Protein AF-A0A9P9AKT9-F1 (afdb_monomer_lite)

Sequence (177 aa):
MACLRHDAAEGDVILHACAHNPTGLDSTIEQWESIASLCRERKLFFVFDLAYQGFTHGIRRVPTFSKNLGLYGERVGALHIAVSRSDASPSTAATVQGHLVDLHRAFVSMALLFGCRVAVEIFRSKELQATWAADLVAMSGRIKAMRRALYEELMRLGTRGSWSTSLSSRARSHTRG

InterPro domains:
  IPR000796 Aspartate/other aminotransferase [PR00799] (13-32)
  IPR000796 Aspartate/other aminotransferase [PR00799] (44-56)
  IPR000796 Aspartate/other aminotransferase [PR00799] (98-123)
  IPR000796 Aspartate/other aminotransferase [PTHR11879] (64-167)
  IPR004839 Aminotransferase, class I/classII, large domain [PF00155] (11-158)
  IPR015421 Pyridoxal phosphate-dependent transferase, major domain [G3DSA:3.40.640.10] (2-140)
  IPR015424 Pyridoxal phosphate-dependent transferase [SSF53383] (8-171)

Foldseek 3Di:
DVCLQPPDAAADDEDACACDPPQLADEDPVRVVVVVVSCVVRNYDYDYDDQQALLADHHDPADAQCPLVVCVVQPDGDDDDDDPPVQDDPVVVVVVVVVVVVVVCVPDVDHRVPSVVVVVVCVVDPVSVVVSSVVSVVVSVVQLVVLVVVLVVCVVVVPDDDSVSSNDSHDDDPPPD

Secondary structure (DSSP, 8-state):
-HHHHHTPPTT--EEE-SS-TTT--BPPHHHHHHHHHHHHHTT---EEE-TTTTSSSPPPSS---TTTS--TTTT---------TTT--HHHHHHHHHHHHHHHHHH-SS--HHHHHHHHHHHH-HHHHHHHHHHHHHHHHHHHHHHHHHHHHHHHTT-SS--GGGG-SBPPP----

Structure (mmCIF, N/CA/C/O backbone):
data_AF-A0A9P9AKT9-F1
#
_entry.id   AF-A0A9P9AKT9-F1
#
loop_
_atom_site.group_PDB
_atom_site.id
_atom_site.type_symbol
_atom_site.label_atom_id
_atom_site.label_alt_id
_atom_site.label_comp_id
_atom_site.label_asym_id
_atom_site.label_entity_id
_atom_site.label_seq_id
_atom_site.pdbx_PDB_ins_code
_atom_site.Cartn_x
_atom_site.Cartn_y
_atom_site.Cartn_z
_atom_site.occupancy
_atom_site.B_iso_or_equiv
_atom_site.auth_seq_id
_atom_site.auth_comp_id
_atom_site.auth_asym_id
_atom_site.auth_atom_id
_atom_site.pdbx_PDB_model_num
ATOM 1 N N . MET A 1 1 ? -14.257 -11.347 -6.778 1.00 65.38 1 MET A N 1
ATOM 2 C CA . MET A 1 1 ? -13.950 -12.555 -7.581 1.00 65.38 1 MET A CA 1
ATOM 3 C C . MET A 1 1 ? -14.780 -12.673 -8.849 1.00 65.38 1 MET A C 1
ATOM 5 O O . MET A 1 1 ? -14.182 -12.978 -9.863 1.00 65.38 1 MET A O 1
ATOM 9 N N . ALA A 1 2 ? -16.107 -12.468 -8.828 1.00 72.25 2 ALA A N 1
ATOM 10 C CA . ALA A 1 2 ? -16.931 -12.605 -10.041 1.00 72.25 2 ALA A CA 1
ATOM 11 C C . ALA A 1 2 ? -16.456 -11.692 -11.186 1.00 72.25 2 ALA A C 1
ATOM 13 O O . ALA A 1 2 ? -16.207 -12.191 -12.274 1.00 72.25 2 ALA A O 1
ATOM 14 N N . CYS A 1 3 ? -16.200 -10.413 -10.890 1.00 76.12 3 CYS A N 1
ATOM 15 C CA . CYS A 1 3 ? -15.650 -9.458 -11.858 1.00 76.12 3 CYS A CA 1
ATOM 16 C C . CYS A 1 3 ? -14.322 -9.941 -12.474 1.00 76.12 3 CYS A C 1
ATOM 18 O O . CYS A 1 3 ? -14.222 -10.082 -13.681 1.00 76.12 3 CYS A O 1
ATOM 20 N N . LEU A 1 4 ? -13.342 -10.348 -11.656 1.00 75.81 4 LEU A N 1
ATOM 21 C CA . LEU A 1 4 ? -12.076 -10.912 -12.158 1.00 75.81 4 LEU A CA 1
ATOM 22 C C . LEU A 1 4 ? -12.259 -12.159 -13.044 1.00 75.81 4 LEU A C 1
ATOM 24 O O . LEU A 1 4 ? -11.421 -12.425 -13.895 1.00 75.81 4 LEU A O 1
ATOM 28 N N . ARG A 1 5 ? -13.308 -12.964 -12.829 1.00 77.19 5 ARG A N 1
ATOM 29 C CA . ARG A 1 5 ? -13.561 -14.159 -13.651 1.00 77.19 5 ARG A CA 1
ATOM 30 C C . ARG A 1 5 ? -14.243 -13.822 -14.973 1.00 77.19 5 ARG A C 1
ATOM 32 O O . ARG A 1 5 ? -13.959 -14.495 -15.958 1.00 77.19 5 ARG A O 1
ATOM 39 N N . HIS A 1 6 ? -15.163 -12.866 -14.980 1.00 80.12 6 HIS A N 1
ATOM 40 C CA . HIS A 1 6 ? -15.988 -12.576 -16.152 1.00 80.12 6 HIS A CA 1
ATOM 41 C C . HIS A 1 6 ? -15.435 -11.444 -17.014 1.00 80.12 6 HIS A C 1
ATOM 43 O O . HIS A 1 6 ? -15.535 -11.530 -18.232 1.00 80.12 6 HIS A O 1
ATOM 49 N N . ASP A 1 7 ? -14.822 -10.439 -16.391 1.00 81.06 7 ASP A N 1
ATOM 50 C CA . ASP A 1 7 ? -14.568 -9.149 -17.032 1.00 81.06 7 ASP A CA 1
ATOM 51 C C . ASP A 1 7 ? -13.077 -8.895 -17.312 1.00 81.06 7 ASP A C 1
ATOM 53 O O . ASP A 1 7 ? -12.755 -8.018 -18.105 1.00 81.06 7 ASP A O 1
ATOM 57 N N . ALA A 1 8 ? -12.157 -9.627 -16.668 1.00 80.31 8 ALA A N 1
ATOM 58 C CA . ALA A 1 8 ? -10.718 -9.427 -16.865 1.00 80.31 8 ALA A CA 1
ATOM 59 C C . ALA A 1 8 ? -10.220 -10.098 -18.157 1.00 80.31 8 ALA A C 1
ATOM 61 O O . ALA A 1 8 ? -10.435 -11.300 -18.351 1.00 80.31 8 ALA A O 1
ATOM 62 N N . ALA A 1 9 ? -9.512 -9.339 -18.998 1.00 79.19 9 ALA A N 1
ATOM 63 C CA . ALA A 1 9 ? -8.820 -9.844 -20.179 1.00 79.19 9 ALA A CA 1
ATOM 64 C C . ALA A 1 9 ? -7.322 -10.071 -19.905 1.00 79.19 9 ALA A C 1
ATOM 66 O O . ALA A 1 9 ? -6.769 -9.604 -18.909 1.00 79.19 9 ALA A O 1
ATOM 67 N N . GLU A 1 10 ? -6.656 -10.823 -20.786 1.00 79.56 10 GLU A N 1
ATOM 68 C CA . GLU A 1 10 ? -5.206 -11.037 -20.711 1.00 79.56 10 GLU A CA 1
ATOM 69 C C . GLU A 1 10 ? -4.465 -9.689 -20.672 1.00 79.56 10 GLU A C 1
ATOM 71 O O . GLU A 1 10 ? -4.726 -8.806 -21.484 1.00 79.56 10 GLU A O 1
ATOM 76 N N . GLY A 1 11 ? -3.548 -9.531 -19.713 1.00 72.81 11 GLY A N 1
ATOM 77 C CA . GLY A 1 11 ? -2.814 -8.277 -19.495 1.00 72.81 11 GLY A CA 1
ATOM 78 C C . GLY A 1 11 ? -3.467 -7.270 -18.537 1.00 72.81 11 GLY A C 1
ATOM 79 O O . GLY A 1 11 ? -2.790 -6.335 -18.112 1.00 72.81 11 GLY A O 1
ATOM 80 N N . ASP A 1 12 ? -4.714 -7.481 -18.116 1.00 72.06 12 ASP A N 1
ATOM 81 C CA . ASP A 1 12 ? -5.392 -6.583 -17.179 1.00 72.06 12 ASP A CA 1
ATOM 82 C C . ASP A 1 12 ? -5.228 -7.060 -15.735 1.00 72.06 12 ASP A C 1
ATOM 84 O O . ASP A 1 12 ? -5.387 -8.254 -15.482 1.00 72.06 12 ASP A O 1
ATOM 88 N N . VAL A 1 13 ? -4.956 -6.131 -14.798 1.00 77.31 13 VAL A N 1
ATOM 89 C CA . VAL A 1 13 ? -5.431 -6.100 -13.390 1.00 77.31 13 VAL A CA 1
ATOM 90 C C . VAL A 1 13 ? -4.571 -5.177 -12.502 1.00 77.31 13 VAL A C 1
ATOM 92 O O . VAL A 1 13 ? -3.351 -5.305 -12.402 1.00 77.31 13 VAL A O 1
ATOM 95 N N . ILE A 1 14 ? -5.235 -4.289 -11.749 1.00 75.94 14 ILE A N 1
ATOM 96 C CA . ILE A 1 14 ? -4.641 -3.525 -10.638 1.00 75.94 14 ILE A CA 1
ATOM 97 C C . ILE A 1 14 ? -5.233 -4.036 -9.326 1.00 75.94 14 ILE A C 1
ATOM 99 O O . ILE A 1 14 ? -6.450 -4.171 -9.197 1.00 75.94 14 ILE A O 1
ATOM 103 N N . LEU A 1 15 ? -4.381 -4.305 -8.338 1.00 82.25 15 LEU A N 1
ATOM 104 C CA . LEU A 1 15 ? -4.791 -4.794 -7.026 1.00 82.25 15 LEU A CA 1
ATOM 105 C C . LEU A 1 15 ? -4.257 -3.881 -5.927 1.00 82.25 15 LEU A C 1
ATOM 107 O O . LEU A 1 15 ? -3.056 -3.632 -5.833 1.00 82.25 15 LEU A O 1
ATOM 111 N N . HIS A 1 16 ? -5.140 -3.442 -5.034 1.00 83.31 16 HIS A N 1
ATOM 112 C CA . HIS A 1 16 ? -4.716 -2.845 -3.771 1.00 83.31 16 HIS A CA 1
ATOM 113 C C . HIS A 1 16 ? -4.129 -3.949 -2.892 1.00 83.31 16 HIS A C 1
ATOM 115 O O . HIS A 1 16 ? -4.825 -4.893 -2.517 1.00 83.31 16 HIS A O 1
ATOM 121 N N . ALA A 1 17 ? -2.842 -3.847 -2.573 1.00 82.56 17 ALA A N 1
ATOM 122 C CA . ALA A 1 17 ? -2.148 -4.879 -1.811 1.00 82.56 17 ALA A CA 1
ATOM 123 C C . ALA A 1 17 ? -2.675 -4.994 -0.373 1.00 82.56 17 ALA A C 1
ATOM 125 O O . ALA A 1 17 ? -2.724 -6.087 0.193 1.00 82.56 17 ALA A O 1
ATOM 126 N N . CYS A 1 18 ? -3.051 -3.861 0.222 1.00 83.25 18 CYS A N 1
ATOM 127 C CA . CYS A 1 18 ? -3.620 -3.781 1.558 1.00 83.25 18 CYS A CA 1
ATOM 128 C C . CYS A 1 18 ? -4.314 -2.432 1.796 1.00 83.25 18 CYS A C 1
ATOM 130 O O . CYS A 1 18 ? -4.056 -1.461 1.085 1.00 83.25 18 CYS A O 1
ATOM 132 N N . ALA A 1 19 ? -5.133 -2.370 2.843 1.00 84.12 19 ALA A N 1
ATOM 133 C CA . ALA A 1 19 ? -6.008 -1.258 3.191 1.00 84.12 19 ALA A CA 1
ATOM 134 C C . ALA A 1 19 ? -6.796 -0.732 1.980 1.00 84.12 19 ALA A C 1
ATOM 136 O O . ALA A 1 19 ? -6.677 0.436 1.610 1.00 84.12 19 ALA A O 1
ATOM 137 N N . HIS A 1 20 ? -7.575 -1.612 1.343 1.00 87.88 20 HIS A N 1
ATOM 138 C CA . HIS A 1 20 ? -8.299 -1.292 0.113 1.00 87.88 20 HIS A CA 1
ATOM 139 C C . HIS A 1 20 ? -9.035 0.057 0.207 1.00 87.88 20 HIS A C 1
ATOM 141 O O . HIS A 1 20 ? -9.900 0.251 1.057 1.00 87.88 20 HIS A O 1
ATOM 147 N N . ASN A 1 21 ? -8.740 0.988 -0.696 1.00 86.62 21 ASN A N 1
ATOM 148 C CA . ASN A 1 21 ? -9.456 2.257 -0.817 1.00 86.62 21 ASN A CA 1
ATOM 149 C C . ASN A 1 21 ? -10.575 2.107 -1.871 1.00 86.62 21 ASN A C 1
ATOM 151 O O . ASN A 1 21 ? -10.267 1.642 -2.966 1.00 86.62 21 ASN A O 1
ATOM 155 N N . PRO A 1 22 ? -11.855 2.442 -1.595 1.00 88.88 22 PRO A N 1
ATOM 156 C CA . PRO A 1 22 ? -12.375 3.162 -0.420 1.00 88.88 22 PRO A CA 1
ATOM 157 C C . PRO A 1 22 ? -12.930 2.286 0.710 1.00 88.88 22 PRO A C 1
ATOM 159 O O . PRO A 1 22 ? -13.252 2.795 1.779 1.00 88.88 22 PRO A O 1
ATOM 162 N N . THR A 1 23 ? -13.079 0.979 0.498 1.00 86.19 23 THR A N 1
ATOM 163 C CA . THR A 1 23 ? -13.883 0.124 1.396 1.00 86.19 23 THR A CA 1
ATOM 164 C C . THR A 1 23 ? -13.226 -0.188 2.746 1.00 86.19 23 THR A C 1
ATOM 166 O O . THR A 1 23 ? -13.915 -0.520 3.706 1.00 86.19 23 THR A O 1
ATOM 169 N N . GLY A 1 24 ? -11.899 -0.121 2.834 1.00 82.88 24 GLY A N 1
ATOM 170 C CA . GLY A 1 24 ? -11.099 -0.556 3.979 1.00 82.88 24 GLY A CA 1
ATOM 171 C C . GLY A 1 24 ? -11.109 -2.069 4.225 1.00 82.88 24 GLY A C 1
ATOM 172 O O . GLY A 1 24 ? -10.698 -2.493 5.305 1.00 82.88 24 GLY A O 1
ATOM 173 N N . LEU A 1 25 ? -11.604 -2.868 3.271 1.00 84.19 25 LEU A N 1
ATOM 174 C CA . LEU A 1 25 ? -11.740 -4.321 3.386 1.00 84.19 25 LEU A CA 1
ATOM 175 C C . LEU A 1 25 ? -10.691 -5.033 2.534 1.00 84.19 25 LEU A C 1
ATOM 177 O O . LEU A 1 25 ? -10.770 -5.029 1.307 1.00 84.19 25 LEU A O 1
ATOM 181 N N . ASP A 1 26 ? -9.752 -5.691 3.203 1.00 86.06 26 ASP A N 1
ATOM 182 C CA . ASP A 1 26 ? -8.699 -6.475 2.570 1.00 86.06 26 ASP A CA 1
ATOM 183 C C . ASP A 1 26 ? -9.143 -7.921 2.342 1.00 86.06 26 ASP A C 1
ATOM 185 O O . ASP A 1 26 ? -9.877 -8.504 3.149 1.00 86.06 26 ASP A O 1
ATOM 189 N N . SER A 1 27 ? -8.653 -8.514 1.253 1.00 86.75 27 SER A N 1
ATOM 190 C CA . SER A 1 27 ? -8.825 -9.943 0.988 1.00 86.75 27 SER A CA 1
ATOM 191 C C . SER A 1 27 ? -8.116 -10.784 2.055 1.00 86.75 27 SER A C 1
ATOM 193 O O . SER A 1 27 ? -7.030 -10.428 2.524 1.00 86.75 27 SER A O 1
ATOM 195 N N . THR A 1 28 ? -8.713 -11.913 2.435 1.00 86.81 28 THR A N 1
ATOM 196 C CA . THR A 1 28 ? -8.054 -12.914 3.290 1.00 86.81 28 THR A CA 1
ATOM 197 C C . THR A 1 28 ? -6.932 -13.636 2.536 1.00 86.81 28 THR A C 1
ATOM 199 O O . THR A 1 28 ? -6.801 -13.490 1.320 1.00 86.81 28 THR A O 1
ATOM 202 N N . ILE A 1 29 ? -6.111 -14.423 3.239 1.00 86.62 29 ILE A N 1
ATOM 203 C CA . ILE A 1 29 ? -5.011 -15.183 2.618 1.00 86.62 29 ILE A CA 1
ATOM 204 C C . ILE A 1 29 ? -5.569 -16.182 1.597 1.00 86.62 29 ILE A C 1
ATOM 206 O O . ILE A 1 29 ? -5.101 -16.239 0.467 1.00 86.62 29 ILE A O 1
ATOM 210 N N . GLU A 1 30 ? -6.646 -16.875 1.948 1.00 88.38 30 GLU A N 1
ATOM 211 C CA . GLU A 1 30 ? -7.314 -17.870 1.102 1.00 88.38 30 GLU A CA 1
ATOM 212 C C . GLU A 1 30 ? -7.937 -17.210 -0.143 1.00 88.38 30 GLU A C 1
ATOM 214 O O . GLU A 1 30 ? -7.933 -17.752 -1.254 1.00 88.38 30 GLU A O 1
ATOM 219 N N . GLN A 1 31 ? -8.455 -15.986 0.016 1.00 88.19 31 GLN A N 1
ATOM 220 C CA . GLN A 1 31 ? -8.930 -15.178 -1.106 1.00 88.19 31 GLN A CA 1
ATOM 221 C C . GLN A 1 31 ? -7.771 -14.731 -2.004 1.00 88.19 31 GLN A C 1
ATOM 223 O O . GLN A 1 31 ? -7.915 -14.762 -3.224 1.00 88.19 31 GLN A O 1
ATOM 228 N N . TRP A 1 32 ? -6.622 -14.360 -1.434 1.00 89.19 32 TRP A N 1
ATOM 229 C CA . TRP A 1 32 ? -5.412 -14.037 -2.195 1.00 89.19 32 TRP A CA 1
ATOM 230 C C . TRP A 1 32 ? -4.870 -15.231 -2.980 1.00 89.19 32 TRP A C 1
ATOM 232 O O . TRP A 1 32 ? -4.500 -15.068 -4.140 1.00 89.19 32 TRP A O 1
ATOM 242 N N . GLU A 1 33 ? -4.882 -16.430 -2.401 1.00 89.81 33 GLU A N 1
ATOM 243 C CA . GLU A 1 33 ? -4.525 -17.669 -3.103 1.00 89.81 33 GLU A CA 1
ATOM 244 C C . GLU A 1 33 ? -5.468 -17.931 -4.281 1.00 89.81 33 GLU A C 1
ATOM 246 O O . GLU A 1 33 ? -5.024 -18.232 -5.392 1.00 89.81 33 GLU A O 1
ATOM 251 N N . SER A 1 34 ? -6.769 -17.718 -4.071 1.00 89.75 34 SER A N 1
ATOM 252 C CA . SER A 1 34 ? -7.772 -17.829 -5.133 1.00 89.75 34 SER A CA 1
ATOM 253 C C . SER A 1 34 ? -7.544 -16.809 -6.258 1.00 89.75 34 SER A C 1
ATOM 255 O O . SER A 1 34 ? -7.673 -17.159 -7.432 1.00 89.75 34 SER A O 1
ATOM 257 N N . ILE A 1 35 ? -7.183 -15.562 -5.923 1.00 88.94 35 ILE A N 1
ATOM 258 C CA . ILE A 1 35 ? -6.816 -14.527 -6.909 1.00 88.94 35 ILE A CA 1
ATOM 259 C C . ILE A 1 35 ? -5.577 -14.966 -7.682 1.00 88.94 35 ILE A C 1
ATOM 261 O O . ILE A 1 35 ? -5.594 -14.956 -8.907 1.00 88.94 35 ILE A O 1
ATOM 265 N N . ALA A 1 36 ? -4.522 -15.391 -6.986 1.00 88.25 36 ALA A N 1
ATOM 266 C CA . ALA A 1 36 ? -3.269 -15.803 -7.609 1.00 88.25 36 ALA A CA 1
ATOM 267 C C . ALA A 1 36 ? -3.465 -16.975 -8.585 1.00 88.25 36 ALA A C 1
ATOM 269 O O . ALA A 1 36 ? -2.887 -16.973 -9.673 1.00 88.25 36 ALA A O 1
ATOM 270 N N . SER A 1 37 ? -4.305 -17.951 -8.222 1.00 89.62 37 SER A N 1
ATOM 271 C CA . SER A 1 37 ? -4.674 -19.058 -9.110 1.00 89.62 37 SER A CA 1
ATOM 272 C C . SER A 1 37 ? -5.392 -18.562 -10.364 1.00 89.62 37 SER A C 1
ATOM 274 O O . SER A 1 37 ? -5.032 -18.959 -11.470 1.00 89.62 37 SER A O 1
ATOM 276 N N . LEU A 1 38 ? -6.368 -17.664 -10.206 1.00 87.75 38 LEU A N 1
ATOM 277 C CA . LEU A 1 38 ? -7.125 -17.110 -11.327 1.00 87.75 38 LEU A CA 1
ATOM 278 C C . LEU A 1 38 ? -6.236 -16.282 -12.263 1.00 87.75 38 LEU A C 1
ATOM 280 O O . LEU A 1 38 ? -6.318 -16.439 -13.478 1.00 87.75 38 LEU A O 1
ATOM 284 N N . CYS A 1 39 ? -5.346 -15.453 -11.710 1.00 87.12 39 CYS A N 1
ATOM 285 C CA . CYS A 1 39 ? -4.390 -14.679 -12.499 1.00 87.12 39 CYS A CA 1
ATOM 286 C C . CYS A 1 39 ? -3.483 -15.586 -13.336 1.00 87.12 39 CYS A C 1
ATOM 288 O O . CYS A 1 39 ? -3.210 -15.276 -14.492 1.00 87.12 39 CYS A O 1
ATOM 290 N N . ARG A 1 40 ? -3.049 -16.727 -12.782 1.00 86.38 40 ARG A N 1
ATOM 291 C CA . ARG A 1 40 ? -2.236 -17.711 -13.509 1.00 86.38 40 ARG A CA 1
ATOM 292 C C . ARG A 1 40 ? -3.016 -18.377 -14.640 1.00 86.38 40 ARG A C 1
ATOM 294 O O . ARG A 1 40 ? -2.496 -18.480 -15.743 1.00 86.38 40 ARG A O 1
ATOM 301 N N . GLU A 1 41 ? -4.243 -18.815 -14.368 1.00 87.44 41 GLU A N 1
ATOM 302 C CA . GLU A 1 41 ? -5.121 -19.459 -15.355 1.00 87.44 41 GLU A CA 1
ATOM 303 C C . GLU A 1 41 ? -5.410 -18.535 -16.547 1.00 87.44 41 GLU A C 1
ATOM 305 O O . GLU A 1 41 ? -5.395 -18.966 -17.696 1.00 87.44 41 GLU A O 1
ATOM 310 N N . ARG A 1 42 ? -5.636 -17.249 -16.266 1.00 84.88 42 ARG A N 1
ATOM 311 C CA . ARG A 1 42 ? -6.035 -16.228 -17.243 1.00 84.88 42 ARG A CA 1
ATOM 312 C C . ARG A 1 42 ? -4.869 -15.417 -17.823 1.00 84.88 42 ARG A C 1
ATOM 314 O O . ARG A 1 42 ? -5.117 -14.499 -18.593 1.00 84.88 42 ARG A O 1
ATOM 321 N N . LYS A 1 43 ? -3.620 -15.729 -17.448 1.00 86.50 43 LYS A N 1
ATOM 322 C CA . LYS A 1 43 ? -2.404 -14.987 -17.846 1.00 86.50 43 LYS A CA 1
ATOM 323 C C . LYS A 1 43 ? -2.501 -13.472 -17.589 1.00 86.50 43 LYS A C 1
ATOM 325 O O . LYS A 1 43 ? -2.075 -12.652 -18.396 1.00 86.50 43 LYS A O 1
ATOM 330 N N . LEU A 1 44 ? -3.072 -13.093 -16.450 1.00 87.25 44 LEU A N 1
ATOM 331 C CA . LEU A 1 44 ? -3.246 -11.685 -16.088 1.00 87.25 44 LEU A CA 1
ATOM 332 C C . LEU A 1 44 ? -1.910 -11.059 -15.678 1.00 87.25 44 LEU A C 1
ATOM 334 O O . LEU A 1 44 ? -1.138 -11.659 -14.923 1.00 87.25 44 LEU A O 1
ATOM 338 N N . PHE A 1 45 ? -1.672 -9.827 -16.126 1.00 84.19 45 PHE A N 1
ATOM 339 C CA . PHE A 1 45 ? -0.580 -8.995 -15.634 1.00 84.19 45 PHE A CA 1
ATOM 340 C C . PHE A 1 45 ? -1.088 -8.166 -14.456 1.00 84.19 45 PHE A C 1
ATOM 342 O O . PHE A 1 45 ? -2.146 -7.552 -14.539 1.00 84.19 45 PHE A O 1
ATOM 349 N N . PHE A 1 46 ? -0.356 -8.161 -13.343 1.00 83.25 46 PHE A N 1
ATOM 350 C CA . PHE A 1 46 ? -0.812 -7.514 -12.117 1.00 83.25 46 PHE A CA 1
ATOM 351 C C . PHE A 1 46 ? 0.071 -6.334 -11.726 1.00 83.25 46 PHE A C 1
ATOM 353 O O . PHE A 1 46 ? 1.298 -6.428 -11.673 1.00 83.25 46 PHE A O 1
ATOM 360 N N . VAL A 1 47 ? -0.583 -5.239 -11.350 1.00 86.31 47 VAL A N 1
ATOM 361 C CA . VAL A 1 47 ? 0.048 -4.079 -10.720 1.00 86.31 47 VAL A CA 1
ATOM 362 C C . VAL A 1 47 ? -0.464 -3.965 -9.291 1.00 86.31 47 VAL A C 1
ATOM 364 O O . VAL A 1 47 ? -1.665 -3.835 -9.060 1.00 86.31 47 VAL A O 1
ATOM 367 N N . PHE A 1 48 ? 0.445 -4.015 -8.319 1.00 87.25 48 PHE A N 1
ATOM 368 C CA . PHE A 1 48 ? 0.094 -3.806 -6.918 1.00 87.25 48 PHE A CA 1
ATOM 369 C C . PHE A 1 48 ? 0.215 -2.332 -6.540 1.00 87.25 48 PHE A C 1
ATOM 371 O O . PHE A 1 48 ? 1.314 -1.777 -6.560 1.00 87.25 48 PHE A O 1
ATOM 378 N N . ASP A 1 49 ? -0.891 -1.724 -6.114 1.00 87.94 49 ASP A N 1
ATOM 379 C CA . ASP A 1 49 ? -0.850 -0.452 -5.394 1.00 87.94 49 ASP A CA 1
ATOM 380 C C . ASP A 1 49 ? -0.602 -0.726 -3.903 1.00 87.94 49 ASP A C 1
ATOM 382 O O . ASP A 1 49 ? -1.398 -1.378 -3.217 1.00 87.94 49 ASP A O 1
ATOM 386 N N . LEU A 1 50 ? 0.536 -0.238 -3.409 1.00 85.94 50 LEU A N 1
ATOM 387 C CA . LEU A 1 50 ? 1.021 -0.433 -2.042 1.00 85.94 50 LEU A CA 1
ATOM 388 C C . LEU A 1 50 ? 0.832 0.809 -1.150 1.00 85.94 50 LEU A C 1
ATOM 390 O O . LEU A 1 50 ? 1.439 0.889 -0.081 1.00 85.94 50 LEU A O 1
ATOM 394 N N . ALA A 1 51 ? 0.007 1.789 -1.540 1.00 85.50 51 ALA A N 1
ATOM 395 C CA . ALA A 1 51 ? -0.087 3.108 -0.897 1.00 85.50 51 ALA A CA 1
ATOM 396 C C . ALA A 1 51 ? -0.261 3.122 0.637 1.00 85.50 51 ALA A C 1
ATOM 398 O O . ALA A 1 51 ? 0.100 4.121 1.258 1.00 85.50 51 ALA A O 1
ATOM 399 N N . TYR A 1 52 ? -0.786 2.054 1.247 1.00 83.69 52 TYR A N 1
ATOM 400 C CA . TYR A 1 52 ? -1.102 1.967 2.680 1.00 83.69 52 TYR A CA 1
ATOM 401 C C . TYR A 1 52 ? -0.322 0.885 3.442 1.00 83.69 52 TYR A C 1
ATOM 403 O O . TYR A 1 52 ? -0.746 0.437 4.512 1.00 83.69 52 TYR A O 1
ATOM 411 N N . GLN A 1 53 ? 0.817 0.436 2.918 1.00 80.06 53 GLN A N 1
ATOM 412 C CA . GLN A 1 53 ? 1.637 -0.552 3.612 1.00 80.06 53 GLN A CA 1
ATOM 413 C C . GLN A 1 53 ? 2.015 -0.104 5.034 1.00 80.06 53 GLN A C 1
ATOM 415 O O . GLN A 1 53 ? 2.424 1.035 5.255 1.00 80.06 53 GLN A O 1
ATOM 420 N N . GLY A 1 54 ? 1.888 -1.023 5.996 1.00 75.06 54 GLY A N 1
ATOM 421 C CA . GLY A 1 54 ? 2.114 -0.760 7.419 1.00 75.06 54 GLY A CA 1
ATOM 422 C C . GLY A 1 54 ? 0.857 -0.358 8.200 1.00 75.06 54 GLY A C 1
ATOM 423 O O . GLY A 1 54 ? 0.885 -0.415 9.425 1.00 75.06 54 GLY A O 1
ATOM 424 N N . PHE A 1 55 ? -0.261 -0.021 7.537 1.00 70.12 55 PHE A N 1
ATOM 425 C CA . PHE A 1 55 ? -1.507 0.355 8.227 1.00 70.12 55 PHE A CA 1
ATOM 426 C C . PHE A 1 55 ? -2.423 -0.826 8.584 1.00 70.12 55 PHE A C 1
ATOM 428 O O . PHE A 1 55 ? -3.148 -0.740 9.577 1.00 70.12 55 PHE A O 1
ATOM 435 N N . THR A 1 56 ? -2.417 -1.921 7.812 1.00 61.81 56 THR A N 1
ATOM 436 C CA . THR A 1 56 ? -3.267 -3.103 8.096 1.00 61.81 56 THR A CA 1
ATOM 437 C C . THR A 1 56 ? -2.481 -4.353 8.468 1.00 61.81 56 THR A C 1
ATOM 439 O O . THR A 1 56 ? -2.918 -5.112 9.331 1.00 61.81 56 THR A O 1
ATOM 442 N N . HIS A 1 57 ? -1.306 -4.545 7.873 1.00 59.22 57 HIS A N 1
ATOM 443 C CA . HIS A 1 57 ? -0.394 -5.651 8.146 1.00 59.22 57 HIS A CA 1
ATOM 444 C C . HIS A 1 57 ? 1.025 -5.079 8.252 1.00 59.22 57 HIS A C 1
ATOM 446 O O . HIS A 1 57 ? 1.320 -4.076 7.600 1.00 59.22 57 HIS A O 1
ATOM 452 N N . GLY A 1 58 ? 1.863 -5.669 9.111 1.00 57.25 58 GLY A N 1
ATOM 453 C CA . GLY A 1 58 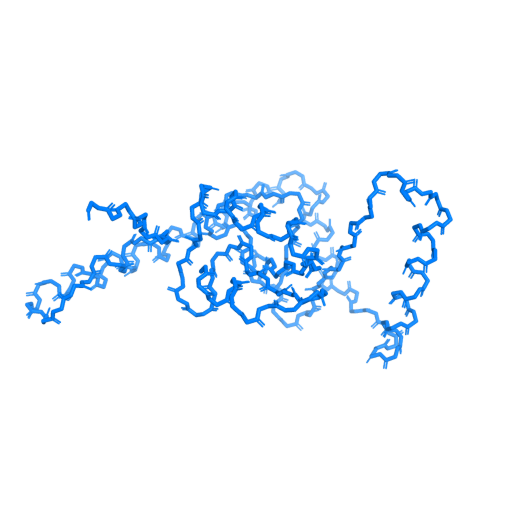? 3.192 -5.151 9.457 1.00 57.25 58 GLY A CA 1
ATOM 454 C C . GLY A 1 58 ? 4.091 -4.814 8.258 1.00 57.25 58 GLY A C 1
ATOM 455 O O . GLY A 1 58 ? 3.813 -5.146 7.106 1.00 57.25 58 GLY A O 1
ATOM 456 N N . ILE A 1 59 ? 5.199 -4.132 8.532 1.00 55.34 59 ILE A N 1
ATOM 457 C CA . ILE A 1 59 ? 6.092 -3.591 7.504 1.00 55.34 59 ILE A CA 1
ATOM 458 C C . ILE A 1 59 ? 6.738 -4.730 6.690 1.00 55.34 59 ILE A C 1
ATOM 460 O O . ILE A 1 59 ? 7.509 -5.526 7.222 1.00 55.34 59 ILE A O 1
ATOM 464 N N . ARG A 1 60 ? 6.458 -4.802 5.380 1.00 56.16 60 ARG A N 1
ATOM 465 C CA . ARG A 1 60 ? 7.256 -5.588 4.416 1.00 56.16 60 ARG A CA 1
ATOM 466 C C . ARG A 1 60 ? 8.359 -4.716 3.786 1.00 56.16 60 ARG A C 1
ATOM 468 O O . ARG A 1 60 ? 8.396 -3.505 3.973 1.00 56.16 60 ARG A O 1
ATOM 475 N N . ARG A 1 61 ? 9.276 -5.342 3.037 1.00 53.09 61 ARG A N 1
ATOM 476 C CA . ARG A 1 61 ? 10.549 -4.758 2.548 1.00 53.09 61 ARG A CA 1
ATOM 477 C C . ARG A 1 61 ? 10.426 -3.608 1.533 1.00 53.09 61 ARG A C 1
ATOM 479 O O . ARG A 1 61 ? 11.448 -3.036 1.180 1.00 53.09 61 ARG A O 1
ATOM 486 N N . VAL A 1 62 ? 9.225 -3.287 1.051 1.00 56.62 62 VAL A N 1
ATOM 487 C CA . VAL A 1 62 ? 9.008 -2.222 0.058 1.00 56.62 62 VAL A CA 1
ATOM 488 C C . VAL A 1 62 ? 8.228 -1.083 0.707 1.00 56.62 62 VAL A C 1
ATOM 490 O O . VAL A 1 62 ? 7.032 -1.236 0.914 1.00 56.62 62 VAL A O 1
ATOM 493 N N . PRO A 1 63 ? 8.855 0.027 1.107 1.00 61.12 63 PRO A N 1
ATOM 494 C CA . PRO A 1 63 ? 8.119 1.127 1.703 1.00 61.12 63 PRO A CA 1
ATOM 495 C C . PRO A 1 63 ? 7.325 1.883 0.636 1.00 61.12 63 PRO A C 1
ATOM 497 O O . PRO A 1 63 ? 7.817 2.138 -0.459 1.00 61.12 63 PRO A O 1
ATOM 500 N N . THR A 1 64 ? 6.100 2.287 0.966 1.00 67.69 64 THR A N 1
ATOM 501 C CA . THR A 1 64 ? 5.522 3.484 0.343 1.00 67.69 64 THR A CA 1
ATOM 502 C C . THR A 1 64 ? 5.985 4.720 1.096 1.00 67.69 64 THR A C 1
ATOM 504 O O . THR A 1 64 ? 6.724 4.581 2.071 1.00 67.69 64 THR A O 1
ATOM 507 N N . PHE A 1 65 ? 5.671 5.925 0.618 1.00 78.12 65 PHE A N 1
ATOM 508 C CA . PHE A 1 65 ? 6.286 7.125 1.197 1.00 78.12 65 PHE A CA 1
ATOM 509 C C . PHE A 1 65 ? 5.274 8.211 1.561 1.00 78.12 65 PHE A C 1
ATOM 511 O O . PHE A 1 65 ? 5.379 8.820 2.620 1.00 78.12 65 PHE A O 1
ATOM 518 N N . SER A 1 66 ? 4.240 8.446 0.749 1.00 79.81 66 SER A N 1
ATOM 519 C CA . SER A 1 66 ? 3.306 9.537 1.053 1.00 79.81 66 SER A CA 1
ATOM 520 C C . SER A 1 66 ? 2.479 9.308 2.323 1.00 79.81 66 SER A C 1
ATOM 522 O O . SER A 1 66 ? 2.330 10.232 3.109 1.00 79.81 66 SER A O 1
ATOM 524 N N . LYS A 1 67 ? 1.919 8.107 2.534 1.00 82.94 67 LYS A N 1
ATOM 525 C CA . LYS A 1 67 ? 0.929 7.877 3.609 1.00 82.94 67 LYS A CA 1
ATOM 526 C C . LYS A 1 67 ? 1.565 7.405 4.912 1.00 82.94 67 LYS A C 1
ATOM 528 O O . LYS A 1 67 ? 1.161 7.825 5.987 1.00 82.94 67 LYS A O 1
ATOM 533 N N . ASN A 1 68 ? 2.542 6.518 4.804 1.00 83.50 68 ASN A N 1
ATOM 534 C CA . ASN A 1 68 ? 3.216 5.838 5.908 1.00 83.50 68 ASN A CA 1
ATOM 535 C C . ASN A 1 68 ? 4.429 6.607 6.459 1.00 83.50 68 ASN A C 1
ATOM 537 O O . ASN A 1 68 ? 4.719 6.456 7.639 1.00 83.50 68 ASN A O 1
ATOM 541 N N . LEU A 1 69 ? 5.118 7.423 5.650 1.00 87.50 69 LEU A N 1
ATOM 542 C CA . LEU A 1 69 ? 6.141 8.373 6.125 1.00 87.50 69 LEU A CA 1
ATOM 543 C C . LEU A 1 69 ? 5.604 9.807 6.245 1.00 87.50 69 LEU A C 1
ATOM 545 O O . LEU A 1 69 ? 6.346 10.712 6.603 1.00 87.50 69 LEU A O 1
ATOM 549 N N . GLY A 1 70 ? 4.334 10.045 5.899 1.00 87.56 70 GLY A N 1
ATOM 550 C CA . GLY A 1 70 ? 3.737 11.384 5.929 1.00 87.56 70 GLY A CA 1
ATOM 551 C C . GLY A 1 70 ? 4.271 12.345 4.860 1.00 87.56 70 GLY A C 1
ATOM 552 O O . GLY A 1 70 ? 3.967 13.535 4.900 1.00 87.56 70 GLY A O 1
ATOM 553 N N . LEU A 1 71 ? 5.022 11.855 3.868 1.00 90.38 71 LEU A N 1
ATOM 554 C CA . LEU A 1 71 ? 5.650 12.658 2.812 1.00 90.38 71 LEU A CA 1
ATOM 555 C C . LEU A 1 71 ? 4.666 12.992 1.670 1.00 90.38 71 LEU A C 1
ATOM 557 O O . LEU A 1 71 ? 4.957 12.783 0.490 1.00 90.38 71 LEU A O 1
ATOM 561 N N . TYR A 1 72 ? 3.460 13.464 2.003 1.00 88.25 72 TYR A N 1
ATOM 562 C CA . TYR A 1 72 ? 2.393 13.745 1.029 1.00 88.25 72 TYR A CA 1
ATOM 563 C C . TYR A 1 72 ? 2.788 14.821 0.006 1.00 88.25 72 TYR A C 1
ATOM 565 O O . TYR A 1 72 ? 2.554 14.645 -1.194 1.00 88.25 72 TYR A O 1
ATOM 573 N N . GLY A 1 73 ? 3.397 15.910 0.485 1.00 87.94 73 GLY A N 1
ATOM 574 C CA . GLY A 1 73 ? 3.822 17.047 -0.339 1.00 87.94 73 GLY A CA 1
ATOM 575 C C . GLY A 1 73 ? 5.081 16.779 -1.163 1.00 87.94 73 GLY A C 1
ATOM 576 O O . GLY A 1 73 ? 5.265 17.381 -2.212 1.00 87.94 73 GLY A O 1
ATOM 577 N N . GLU A 1 74 ? 5.895 15.809 -0.750 1.00 89.81 74 GLU A N 1
ATOM 578 C CA . GLU A 1 74 ? 7.208 15.540 -1.350 1.00 89.81 74 GLU A CA 1
ATOM 579 C C . GLU A 1 74 ? 7.161 14.600 -2.562 1.00 89.81 74 GLU A C 1
ATOM 581 O O . GLU A 1 74 ? 8.179 14.356 -3.205 1.00 89.81 74 GLU A O 1
ATOM 586 N N . ARG A 1 75 ? 5.978 14.046 -2.870 1.00 87.69 75 ARG A N 1
ATOM 587 C CA . ARG A 1 75 ? 5.720 13.194 -4.050 1.00 87.69 75 ARG A CA 1
ATOM 588 C C . ARG A 1 75 ? 6.684 12.004 -4.184 1.00 87.69 75 ARG A C 1
ATOM 590 O O . ARG A 1 75 ? 6.985 11.560 -5.289 1.00 87.69 75 ARG A O 1
ATOM 597 N N . VAL A 1 76 ? 7.146 11.472 -3.054 1.00 87.44 76 VAL A N 1
ATOM 598 C CA . VAL A 1 76 ? 8.078 10.340 -3.015 1.00 87.44 76 VAL A CA 1
ATOM 599 C C . VAL A 1 76 ? 7.340 9.043 -3.352 1.00 87.44 76 VAL A C 1
ATOM 601 O O . VAL A 1 76 ? 6.249 8.775 -2.841 1.00 87.44 76 VAL A O 1
ATOM 604 N N . GLY A 1 77 ? 7.947 8.229 -4.210 1.00 85.31 77 GLY A N 1
ATOM 605 C CA . GLY A 1 77 ? 7.393 6.982 -4.723 1.00 85.31 77 GLY A CA 1
ATOM 606 C C . GLY A 1 77 ? 8.497 6.066 -5.240 1.00 85.31 77 GLY A C 1
ATOM 607 O O . GLY A 1 77 ? 9.609 6.515 -5.508 1.00 85.31 77 GLY A O 1
ATOM 608 N N . ALA A 1 78 ? 8.178 4.785 -5.399 1.00 85.44 78 ALA A N 1
ATOM 609 C CA . ALA A 1 78 ? 9.038 3.820 -6.069 1.00 85.44 78 ALA A CA 1
ATOM 610 C C . ALA A 1 78 ? 8.184 2.909 -6.954 1.00 85.44 78 ALA A C 1
ATOM 612 O O . ALA A 1 78 ? 7.081 2.520 -6.567 1.00 85.44 78 ALA A O 1
ATOM 613 N N . LEU A 1 79 ? 8.708 2.574 -8.133 1.00 87.00 79 LEU A N 1
ATOM 614 C CA . LEU A 1 79 ? 8.143 1.571 -9.027 1.00 87.00 79 LEU A CA 1
ATOM 615 C C . LEU A 1 79 ? 9.065 0.354 -9.024 1.00 87.00 79 LEU A C 1
ATOM 617 O O . LEU A 1 79 ? 10.264 0.475 -9.273 1.00 87.00 79 LEU A O 1
ATOM 621 N N . HIS A 1 80 ? 8.497 -0.817 -8.754 1.00 87.12 80 HIS A N 1
ATOM 622 C CA . HIS A 1 80 ? 9.210 -2.087 -8.785 1.00 87.12 80 HIS A CA 1
ATOM 623 C C . HIS A 1 80 ? 8.600 -2.975 -9.867 1.00 87.12 80 HIS A C 1
ATOM 625 O O . HIS A 1 80 ? 7.393 -3.206 -9.860 1.00 87.12 80 HIS A O 1
ATOM 631 N N . ILE A 1 81 ? 9.435 -3.493 -10.768 1.00 87.25 81 ILE A N 1
ATOM 632 C CA . ILE A 1 81 ? 9.041 -4.495 -11.761 1.00 87.25 81 ILE A CA 1
ATOM 633 C C . ILE A 1 81 ? 9.698 -5.815 -11.375 1.00 87.25 81 ILE A C 1
ATOM 635 O O . ILE A 1 81 ? 10.916 -5.891 -11.209 1.00 87.25 81 ILE A O 1
ATOM 639 N N . ALA A 1 82 ? 8.880 -6.850 -11.212 1.00 85.88 82 ALA A N 1
ATOM 640 C CA . ALA A 1 82 ? 9.356 -8.207 -11.010 1.00 85.88 82 ALA A CA 1
ATOM 641 C C . ALA A 1 82 ? 9.482 -8.898 -12.370 1.00 85.88 82 ALA A C 1
ATOM 643 O O . ALA A 1 82 ? 8.534 -8.911 -13.151 1.00 85.88 82 ALA A O 1
ATOM 644 N N . VAL A 1 83 ? 10.646 -9.484 -12.634 1.00 84.94 83 VAL A N 1
ATOM 645 C CA . VAL A 1 83 ? 10.904 -10.291 -13.831 1.00 84.94 83 VAL A CA 1
ATOM 646 C C . VAL A 1 83 ? 10.949 -11.758 -13.413 1.00 84.94 83 VAL A C 1
ATOM 648 O O . VAL A 1 83 ? 11.467 -12.081 -12.338 1.00 84.94 83 VAL A O 1
ATOM 651 N N . SER A 1 84 ? 10.384 -12.646 -14.237 1.00 83.62 84 SER A N 1
ATOM 652 C CA . SER A 1 84 ? 10.485 -14.090 -14.010 1.00 83.62 84 SER A CA 1
ATOM 653 C C . SER A 1 84 ? 11.950 -14.498 -13.886 1.00 83.62 84 SER A C 1
ATOM 655 O O . SER A 1 84 ? 12.801 -14.001 -14.618 1.00 83.62 84 SER A O 1
ATOM 657 N N . ARG A 1 85 ? 12.258 -15.450 -12.998 1.00 80.06 85 ARG A N 1
ATOM 658 C CA . ARG A 1 85 ? 13.632 -15.956 -12.844 1.00 80.06 85 ARG A CA 1
ATOM 659 C C . ARG A 1 85 ? 14.195 -16.549 -14.136 1.00 80.06 85 ARG A C 1
ATOM 661 O O . ARG A 1 85 ? 15.399 -16.478 -14.329 1.00 80.06 85 ARG A O 1
ATOM 668 N N . SER A 1 86 ? 13.343 -17.119 -14.990 1.00 82.62 86 SER A N 1
ATOM 669 C CA . SER A 1 86 ? 13.741 -17.660 -16.297 1.00 82.62 86 SER A CA 1
ATOM 670 C C . SER A 1 86 ? 14.274 -16.586 -17.245 1.00 82.62 86 SER A C 1
ATOM 672 O O . SER A 1 86 ? 15.166 -16.863 -18.038 1.00 82.62 86 SER A O 1
ATOM 674 N N . ASP A 1 87 ? 13.759 -15.362 -17.120 1.00 79.12 87 ASP A N 1
ATOM 675 C CA . ASP A 1 87 ? 14.033 -14.246 -18.033 1.00 79.12 87 ASP A CA 1
ATOM 676 C C . ASP A 1 87 ? 14.942 -13.194 -17.369 1.00 79.12 87 ASP A C 1
ATOM 678 O O . ASP A 1 87 ? 15.318 -12.184 -17.973 1.00 79.12 87 ASP A O 1
ATOM 682 N N . ALA A 1 88 ? 15.291 -13.428 -16.099 1.00 79.44 88 ALA A N 1
ATOM 683 C CA . ALA A 1 88 ? 16.112 -12.565 -15.271 1.00 79.44 88 ALA A CA 1
ATOM 684 C C . ALA A 1 88 ? 17.587 -12.702 -15.661 1.00 79.44 88 ALA A C 1
ATOM 686 O O . ALA A 1 88 ? 18.365 -13.409 -15.022 1.00 79.44 88 ALA A O 1
ATOM 687 N N . SER A 1 89 ? 17.978 -11.980 -16.704 1.00 85.25 89 SER A N 1
ATOM 688 C CA . SER A 1 89 ? 19.375 -11.693 -17.004 1.00 85.25 89 SER A CA 1
ATOM 689 C C . SER A 1 89 ? 19.719 -10.248 -16.601 1.00 85.25 89 SER A C 1
ATOM 691 O O . SER A 1 89 ? 18.834 -9.381 -16.551 1.00 85.25 89 SER A O 1
ATOM 693 N N . PRO A 1 90 ? 21.005 -9.938 -16.345 1.00 82.06 90 PRO A N 1
ATOM 694 C CA . PRO A 1 90 ? 21.449 -8.558 -16.154 1.00 82.06 90 PRO A CA 1
ATOM 695 C C . PRO A 1 90 ? 21.080 -7.640 -17.329 1.00 82.06 90 PRO A C 1
ATOM 697 O O . PRO A 1 90 ? 20.789 -6.465 -17.113 1.00 82.06 90 PRO A O 1
ATOM 700 N N . SER A 1 91 ? 21.040 -8.171 -18.559 1.00 87.50 91 SER A N 1
ATOM 701 C CA . SER A 1 91 ? 20.634 -7.403 -19.739 1.00 87.50 91 SER A CA 1
ATOM 702 C C . SER A 1 91 ? 19.144 -7.066 -19.722 1.00 87.50 91 SER A C 1
ATOM 704 O O . SER A 1 91 ? 18.800 -5.910 -19.941 1.00 87.50 91 SER A O 1
ATOM 706 N N . THR A 1 92 ? 18.266 -8.011 -19.369 1.00 89.00 92 THR A N 1
ATOM 707 C CA . THR A 1 92 ? 16.822 -7.754 -19.245 1.00 89.00 92 THR A CA 1
ATOM 708 C C . THR A 1 92 ? 16.542 -6.668 -18.209 1.00 89.00 92 THR A C 1
ATOM 710 O O . THR A 1 92 ? 15.779 -5.740 -18.475 1.00 89.00 92 THR A O 1
ATOM 713 N N . ALA A 1 93 ? 17.184 -6.741 -17.037 1.00 87.31 93 ALA A N 1
ATOM 714 C CA . ALA A 1 93 ? 17.014 -5.735 -15.990 1.00 87.31 93 ALA A CA 1
ATOM 715 C C . ALA A 1 93 ? 17.457 -4.337 -16.456 1.00 87.31 93 ALA A C 1
ATOM 717 O O . ALA A 1 93 ? 16.735 -3.365 -16.236 1.00 87.31 93 ALA A O 1
ATOM 718 N N . ALA A 1 94 ? 18.599 -4.243 -17.146 1.00 90.06 94 ALA A N 1
ATOM 719 C CA . ALA A 1 94 ? 19.096 -2.987 -17.700 1.00 90.06 94 ALA A CA 1
ATOM 720 C C . ALA A 1 94 ? 18.161 -2.415 -18.779 1.00 90.06 94 ALA A C 1
ATOM 722 O O . ALA A 1 94 ? 17.882 -1.218 -18.768 1.00 90.06 94 ALA A O 1
ATOM 723 N N . THR A 1 95 ? 17.626 -3.257 -19.669 1.00 93.00 95 THR A N 1
ATOM 724 C CA . THR A 1 95 ? 16.652 -2.842 -20.692 1.00 93.00 95 THR A CA 1
ATOM 725 C C . THR A 1 95 ? 15.368 -2.310 -20.062 1.00 93.00 95 THR A C 1
ATOM 727 O O . THR A 1 95 ? 14.918 -1.220 -20.411 1.00 93.00 95 THR A O 1
ATOM 730 N N . VAL A 1 96 ? 14.798 -3.035 -19.092 1.00 91.94 96 VAL A N 1
ATOM 731 C CA . VAL A 1 96 ? 13.600 -2.589 -18.364 1.00 91.94 96 VAL A CA 1
ATOM 732 C C . VAL A 1 96 ? 13.870 -1.265 -17.651 1.00 91.94 96 VAL A C 1
ATOM 734 O O . VAL A 1 96 ? 13.071 -0.337 -17.756 1.00 91.94 96 VAL A O 1
ATOM 737 N N . GLN A 1 97 ? 15.008 -1.145 -16.965 1.00 91.25 97 GLN A N 1
ATOM 738 C CA . GLN A 1 97 ? 15.398 0.093 -16.297 1.00 91.25 97 GLN A CA 1
ATOM 739 C C . GLN A 1 97 ? 15.551 1.259 -17.285 1.00 91.25 97 GLN A C 1
ATOM 741 O O . GLN A 1 97 ? 15.100 2.358 -16.976 1.00 91.25 97 GLN A O 1
ATOM 746 N N . GLY A 1 98 ? 16.136 1.027 -18.463 1.00 93.44 98 GLY A N 1
ATOM 747 C CA . GLY A 1 98 ? 16.255 2.030 -19.525 1.00 93.44 98 GLY A CA 1
ATOM 748 C C . GLY A 1 98 ? 14.892 2.576 -19.950 1.00 93.44 98 GLY A C 1
ATOM 749 O O . GLY A 1 98 ? 14.659 3.778 -19.852 1.00 93.44 98 GLY A O 1
ATOM 750 N N . HIS A 1 99 ? 13.949 1.690 -20.284 1.00 94.00 99 HIS A N 1
ATOM 751 C CA . HIS A 1 99 ? 12.585 2.096 -20.638 1.00 94.00 99 HIS A CA 1
ATOM 752 C C . HIS A 1 99 ? 11.881 2.859 -19.506 1.00 94.00 99 HIS A C 1
ATOM 754 O O . HIS A 1 99 ? 11.164 3.826 -19.759 1.00 94.00 99 HIS A O 1
ATOM 760 N N . LEU A 1 100 ? 12.087 2.457 -18.247 1.00 92.06 100 LEU A N 1
ATOM 761 C CA . LEU A 1 100 ? 11.528 3.173 -17.099 1.00 92.06 100 LEU A CA 1
ATOM 762 C C . LEU A 1 100 ? 12.103 4.584 -16.949 1.00 92.06 100 LEU A C 1
ATOM 764 O O . LEU A 1 100 ? 11.368 5.502 -16.584 1.00 92.06 100 LEU A O 1
ATOM 768 N N . VAL A 1 101 ? 13.396 4.767 -17.223 1.00 91.00 101 VAL A N 1
ATOM 769 C CA . VAL A 1 101 ? 14.031 6.088 -17.218 1.00 91.00 101 VAL A CA 1
ATOM 770 C C . VAL A 1 101 ? 13.461 6.955 -18.336 1.00 91.00 101 VAL A C 1
ATOM 772 O O . VAL A 1 101 ? 13.105 8.100 -18.069 1.00 91.00 101 VAL A O 1
ATOM 775 N N . ASP A 1 102 ? 13.308 6.421 -19.546 1.00 92.81 102 ASP A N 1
ATOM 776 C CA . ASP A 1 102 ? 12.738 7.167 -20.674 1.00 92.81 102 ASP A CA 1
ATOM 777 C C . ASP A 1 102 ? 11.299 7.613 -20.385 1.00 92.81 102 ASP A C 1
ATOM 779 O O . ASP A 1 102 ? 10.964 8.789 -20.539 1.00 92.81 102 ASP A O 1
ATOM 783 N N . LEU A 1 103 ? 10.470 6.703 -19.860 1.00 92.38 103 LEU A N 1
ATOM 784 C CA . LEU A 1 103 ? 9.115 7.021 -19.413 1.00 92.38 103 LEU A CA 1
ATOM 785 C C . LEU A 1 103 ? 9.122 8.087 -18.316 1.00 92.38 103 LEU A C 1
ATOM 787 O O . LEU A 1 103 ? 8.381 9.060 -18.405 1.00 92.38 103 LEU A O 1
ATOM 791 N N . HIS A 1 104 ? 9.971 7.947 -17.296 1.00 89.56 104 HIS A N 1
ATOM 792 C CA . HIS A 1 104 ? 10.078 8.937 -16.225 1.00 89.56 104 HIS A CA 1
ATOM 793 C C . HIS A 1 104 ? 10.416 10.328 -16.772 1.00 89.56 104 HIS A C 1
ATOM 795 O O . HIS A 1 104 ? 9.767 11.302 -16.392 1.00 89.56 104 HIS A O 1
ATOM 801 N N . ARG A 1 105 ? 11.371 10.408 -17.707 1.00 90.50 105 ARG A N 1
ATOM 802 C CA . ARG A 1 105 ? 11.798 11.663 -18.340 1.00 90.50 105 ARG A CA 1
ATOM 803 C C . ARG A 1 105 ? 10.721 12.299 -19.212 1.00 90.50 105 ARG A C 1
ATOM 805 O O . ARG A 1 105 ? 10.729 13.517 -19.364 1.00 90.50 105 ARG A O 1
ATOM 812 N N . ALA A 1 106 ? 9.786 11.507 -19.736 1.00 92.50 106 ALA A N 1
ATOM 813 C CA . ALA A 1 106 ? 8.620 12.026 -20.445 1.00 92.50 106 ALA A CA 1
ATOM 814 C C . ALA A 1 106 ? 7.629 12.754 -19.515 1.00 92.50 106 ALA A C 1
ATOM 816 O O . ALA A 1 106 ? 6.915 13.644 -19.971 1.00 92.50 106 ALA A O 1
ATOM 817 N N . PHE A 1 107 ? 7.593 12.415 -18.220 1.00 87.94 107 PHE A N 1
ATOM 818 C CA . PHE A 1 107 ? 6.700 13.055 -17.244 1.00 87.94 107 PHE A CA 1
ATOM 819 C C . PHE A 1 107 ? 7.381 14.150 -16.422 1.00 87.94 107 PHE A C 1
ATOM 821 O O . PHE A 1 107 ? 6.762 15.171 -16.126 1.00 87.94 107 PHE A O 1
ATOM 828 N N . VAL A 1 108 ? 8.633 13.941 -16.012 1.00 86.69 108 VAL A N 1
ATOM 829 C CA . VAL A 1 108 ? 9.380 14.870 -15.158 1.00 86.69 108 VAL A CA 1
ATOM 830 C C . VAL A 1 108 ? 10.855 14.905 -15.552 1.00 86.69 108 VAL A C 1
ATOM 832 O O . VAL A 1 108 ? 11.462 13.881 -15.841 1.00 86.69 108 VAL A O 1
ATOM 835 N N . SER A 1 109 ? 11.466 16.093 -15.528 1.00 84.62 109 SER A N 1
ATOM 836 C CA . SER A 1 109 ? 12.889 16.257 -15.877 1.00 84.62 109 SER A CA 1
ATOM 837 C C . SER A 1 109 ? 13.824 15.536 -14.894 1.00 84.62 109 SER A C 1
ATOM 839 O O . SER A 1 109 ? 14.789 14.887 -15.300 1.00 84.62 109 SER A O 1
ATOM 841 N N . MET A 1 110 ? 13.523 15.624 -13.594 1.00 76.19 110 MET A N 1
ATOM 842 C CA . MET A 1 110 ? 14.259 14.954 -12.523 1.00 76.19 110 MET A CA 1
ATOM 843 C C . MET A 1 110 ? 13.332 14.630 -11.347 1.00 76.19 110 MET A C 1
ATOM 845 O O . MET A 1 110 ? 12.346 15.331 -11.111 1.00 76.19 110 MET A O 1
ATOM 849 N N . ALA A 1 111 ? 13.672 13.595 -10.579 1.00 76.56 111 ALA A N 1
ATOM 850 C CA . ALA A 1 111 ? 12.959 13.255 -9.354 1.00 76.56 111 ALA A CA 1
ATOM 851 C C . ALA A 1 111 ? 13.207 14.285 -8.234 1.00 76.56 111 ALA A C 1
ATOM 853 O O . ALA A 1 111 ? 14.283 14.877 -8.126 1.00 76.56 111 ALA A O 1
ATOM 854 N N . LEU A 1 112 ? 12.215 14.458 -7.358 1.00 80.81 112 LEU A N 1
ATOM 855 C CA . LEU A 1 112 ? 12.291 15.349 -6.198 1.00 80.81 112 LEU A CA 1
ATOM 856 C C . LEU A 1 112 ? 13.242 14.765 -5.142 1.00 80.81 112 LEU A C 1
ATOM 858 O O . LEU A 1 112 ? 12.992 13.706 -4.565 1.00 80.81 112 LEU A O 1
ATOM 862 N N . LEU A 1 113 ? 14.360 15.453 -4.898 1.00 86.94 113 LEU A N 1
ATOM 863 C CA . LEU A 1 113 ? 15.466 14.923 -4.093 1.00 86.94 113 LEU A CA 1
ATOM 864 C C . LEU A 1 113 ? 15.216 14.970 -2.585 1.00 86.94 113 LEU A C 1
ATOM 866 O O . LEU A 1 113 ? 15.692 14.086 -1.874 1.00 86.94 113 LEU A O 1
ATOM 870 N N . PHE A 1 114 ? 14.519 15.991 -2.086 1.00 91.56 114 PHE A N 1
ATOM 871 C CA . PHE A 1 114 ? 14.399 16.222 -0.645 1.00 91.56 114 PHE A CA 1
ATOM 872 C C . PHE A 1 114 ? 13.672 15.072 0.059 1.00 91.56 114 PHE A C 1
ATOM 874 O O . PHE A 1 114 ? 14.278 14.384 0.881 1.00 91.56 114 PHE A O 1
ATOM 881 N N . GLY A 1 115 ? 12.425 14.781 -0.322 1.00 90.19 115 GLY A N 1
ATOM 882 C CA . GLY A 1 115 ? 11.687 13.666 0.268 1.00 90.19 115 GLY A CA 1
ATOM 883 C C . GLY A 1 115 ? 12.367 12.305 0.089 1.00 90.19 115 GLY A C 1
ATOM 884 O O . GLY A 1 115 ? 12.340 11.484 1.006 1.00 90.19 115 GLY A O 1
ATOM 885 N N . CYS A 1 116 ? 13.035 12.071 -1.046 1.00 89.19 116 CYS A N 1
ATOM 886 C CA . CYS A 1 116 ? 13.830 10.858 -1.251 1.00 89.19 116 CYS A CA 1
ATOM 887 C C . CYS A 1 116 ? 14.960 10.739 -0.217 1.00 89.19 116 CYS A C 1
ATOM 889 O O . CYS A 1 116 ? 15.180 9.660 0.327 1.00 89.19 116 CYS A O 1
ATOM 891 N N . ARG A 1 117 ? 15.663 11.837 0.093 1.00 92.25 117 ARG A N 1
ATOM 892 C CA . ARG A 1 117 ? 16.727 11.852 1.110 1.00 92.25 117 ARG A CA 1
ATOM 893 C C . ARG A 1 117 ? 16.187 11.593 2.509 1.00 92.25 117 ARG A C 1
ATOM 895 O O . ARG A 1 117 ? 16.792 10.810 3.230 1.00 92.25 117 ARG A O 1
ATOM 902 N N . VAL A 1 118 ? 15.045 12.185 2.862 1.00 91.75 118 VAL A N 1
ATOM 903 C CA . VAL A 1 118 ? 14.377 11.919 4.147 1.00 91.75 118 VAL A CA 1
ATOM 904 C C . VAL A 1 118 ? 14.034 10.435 4.274 1.00 91.75 118 VAL A C 1
ATOM 906 O O . VAL A 1 118 ? 14.375 9.805 5.271 1.00 91.75 118 VAL A O 1
ATOM 909 N N . ALA A 1 119 ? 13.423 9.848 3.241 1.00 90.25 119 ALA A N 1
ATOM 910 C CA . ALA A 1 119 ? 13.106 8.425 3.235 1.00 90.25 119 ALA A CA 1
ATOM 911 C C . ALA A 1 119 ? 14.366 7.551 3.360 1.00 90.25 119 ALA A C 1
ATOM 913 O O . ALA A 1 119 ? 14.393 6.613 4.153 1.00 90.25 119 ALA A O 1
ATOM 914 N N . VAL A 1 120 ? 15.425 7.870 2.609 1.00 90.75 120 VAL A N 1
ATOM 915 C CA . VAL A 1 120 ? 16.706 7.152 2.675 1.00 90.75 120 VAL A CA 1
ATOM 916 C C . VAL A 1 120 ? 17.326 7.233 4.067 1.00 90.75 120 VAL A C 1
ATOM 918 O O . VAL A 1 120 ? 17.809 6.216 4.556 1.00 90.75 120 VAL A O 1
ATOM 921 N N . GLU A 1 121 ? 17.304 8.399 4.709 1.00 93.06 121 GLU A N 1
ATOM 922 C CA . GLU A 1 121 ? 17.853 8.579 6.055 1.00 93.06 121 GLU A CA 1
ATOM 923 C C . GLU A 1 121 ? 17.121 7.701 7.074 1.00 93.06 121 GLU A C 1
ATOM 925 O O . GLU A 1 121 ? 17.753 6.943 7.814 1.00 93.06 121 GLU A O 1
ATOM 930 N N . ILE A 1 122 ? 15.784 7.702 7.022 1.00 91.12 122 ILE A N 1
ATOM 931 C CA . ILE A 1 122 ? 14.949 6.841 7.866 1.00 91.12 122 ILE A CA 1
ATOM 932 C C . ILE A 1 122 ? 15.325 5.371 7.663 1.00 91.12 122 ILE A C 1
ATOM 934 O O . ILE A 1 122 ? 15.589 4.680 8.638 1.00 91.12 122 ILE A O 1
ATOM 938 N N . PHE A 1 123 ? 15.416 4.887 6.418 1.00 88.25 123 PHE A N 1
ATOM 939 C CA . PHE A 1 123 ? 15.708 3.473 6.134 1.00 88.25 123 PHE A CA 1
ATOM 940 C C . PHE A 1 123 ? 17.182 3.067 6.282 1.00 88.25 123 PHE A C 1
ATOM 942 O O . PHE A 1 123 ? 17.489 1.873 6.230 1.00 88.25 123 PHE A O 1
ATOM 949 N N . ARG A 1 124 ? 18.103 4.015 6.479 1.00 91.50 124 ARG A N 1
ATOM 950 C CA . ARG A 1 124 ? 19.515 3.725 6.773 1.00 91.50 124 ARG A CA 1
ATOM 951 C C . ARG A 1 124 ? 19.783 3.546 8.262 1.00 91.50 124 ARG A C 1
ATOM 953 O O . ARG A 1 124 ? 20.614 2.713 8.617 1.00 91.50 124 ARG A O 1
ATOM 960 N N . SER A 1 125 ? 19.074 4.273 9.124 1.00 94.06 125 SER A N 1
ATOM 961 C CA . SER A 1 125 ? 19.197 4.138 10.580 1.00 94.06 125 SER A CA 1
ATOM 962 C C . SER A 1 125 ? 18.225 3.087 11.117 1.00 94.06 125 SER A C 1
ATOM 964 O O . SER A 1 125 ? 17.037 3.079 10.787 1.00 94.06 125 SER A O 1
ATOM 966 N N . LYS A 1 126 ? 18.719 2.179 11.966 1.00 92.12 126 LYS A N 1
ATOM 967 C CA . LYS A 1 126 ? 17.861 1.199 12.654 1.00 92.12 126 LYS A CA 1
ATOM 968 C C . LYS A 1 126 ? 16.994 1.874 13.712 1.00 92.12 126 LYS A C 1
ATOM 970 O O . LYS A 1 126 ? 15.860 1.462 13.934 1.00 92.12 126 LYS A O 1
ATOM 975 N N . GLU A 1 127 ? 17.527 2.916 14.332 1.00 95.56 127 GLU A N 1
ATOM 976 C CA . GLU A 1 127 ? 16.876 3.721 15.356 1.00 95.56 127 GLU A CA 1
ATOM 977 C C . GLU A 1 127 ? 15.690 4.478 14.749 1.00 95.56 127 GLU A C 1
ATOM 979 O O . GLU A 1 127 ? 14.570 4.356 15.239 1.00 95.56 127 GLU A O 1
ATOM 984 N N . LEU A 1 128 ? 15.897 5.170 13.620 1.00 93.81 128 LEU A N 1
ATOM 985 C CA . LEU A 1 128 ? 14.818 5.861 12.908 1.00 93.81 128 LEU A CA 1
ATOM 986 C C . LEU A 1 128 ? 13.768 4.889 12.362 1.00 93.81 128 LEU A C 1
ATOM 988 O O . LEU A 1 128 ? 12.577 5.189 12.422 1.00 93.81 128 LEU A O 1
ATOM 992 N N . GLN A 1 129 ? 14.174 3.707 11.886 1.00 90.06 129 GLN A N 1
ATOM 993 C CA . GLN A 1 129 ? 13.231 2.649 11.507 1.00 90.06 129 GLN A CA 1
ATOM 994 C C . GLN A 1 129 ? 12.375 2.174 12.681 1.00 90.06 129 GLN A C 1
ATOM 996 O O . GLN A 1 129 ? 11.180 1.947 12.498 1.00 90.06 129 GLN A O 1
ATOM 1001 N N . ALA A 1 130 ? 12.963 2.021 13.870 1.00 90.81 130 ALA A N 1
ATOM 1002 C CA . ALA A 1 130 ? 12.230 1.620 15.065 1.00 90.81 130 ALA A CA 1
ATOM 1003 C C . ALA A 1 130 ? 11.218 2.695 15.482 1.00 90.81 130 ALA A C 1
ATOM 1005 O O . ALA A 1 130 ? 10.058 2.368 15.738 1.00 90.81 130 ALA A O 1
ATOM 1006 N N . THR A 1 131 ? 11.624 3.968 15.468 1.00 93.50 131 THR A N 1
ATOM 1007 C CA . THR A 1 131 ? 10.729 5.106 15.726 1.00 93.50 131 THR A CA 1
ATOM 1008 C C . THR A 1 131 ? 9.584 5.147 14.718 1.00 93.50 131 THR A C 1
ATOM 1010 O O . THR A 1 131 ? 8.419 5.139 15.104 1.00 93.50 131 THR A O 1
ATOM 1013 N N . TRP A 1 132 ? 9.892 5.077 13.423 1.00 91.06 132 TRP A N 1
ATOM 1014 C CA . TRP A 1 132 ? 8.882 5.060 12.366 1.00 91.06 132 TRP A CA 1
ATOM 1015 C C . TRP A 1 132 ? 7.899 3.886 12.503 1.00 91.06 132 TRP A C 1
ATOM 1017 O O . TRP A 1 132 ? 6.687 4.052 12.337 1.00 91.06 132 TRP A O 1
ATOM 1027 N N . ALA A 1 133 ? 8.393 2.691 12.833 1.00 88.38 133 ALA A N 1
ATOM 1028 C CA . ALA A 1 133 ? 7.541 1.531 13.060 1.00 88.38 133 ALA A CA 1
ATOM 1029 C C . ALA A 1 133 ? 6.608 1.729 14.267 1.00 88.38 133 ALA A C 1
ATOM 1031 O O . ALA A 1 133 ? 5.432 1.362 14.193 1.00 88.38 133 ALA A O 1
ATOM 1032 N N . ALA A 1 134 ? 7.101 2.335 15.351 1.00 90.81 134 ALA A N 1
ATOM 1033 C CA . ALA A 1 134 ? 6.288 2.681 16.513 1.00 90.81 134 ALA A CA 1
ATOM 1034 C C . ALA A 1 134 ? 5.203 3.715 16.162 1.00 90.81 134 ALA A C 1
ATOM 1036 O O . ALA A 1 134 ? 4.040 3.527 16.529 1.00 90.81 134 ALA A O 1
ATOM 1037 N N . ASP A 1 135 ? 5.541 4.738 15.373 1.00 91.25 135 ASP A N 1
ATOM 1038 C CA . ASP A 1 135 ? 4.590 5.753 14.908 1.00 91.25 135 ASP A CA 1
ATOM 1039 C C . ASP A 1 135 ? 3.473 5.140 14.054 1.00 91.25 135 ASP A C 1
ATOM 1041 O O . ASP A 1 135 ? 2.292 5.450 14.238 1.00 91.25 135 ASP A O 1
ATOM 1045 N N . LEU A 1 136 ? 3.806 4.208 13.156 1.00 88.50 136 LEU A N 1
ATOM 1046 C CA . LEU A 1 136 ? 2.814 3.464 12.371 1.00 88.50 136 LEU A CA 1
ATOM 1047 C C . LEU A 1 136 ? 1.850 2.660 13.252 1.00 88.50 136 LEU A C 1
ATOM 1049 O O . LEU A 1 136 ? 0.635 2.641 13.008 1.00 88.50 136 LEU A O 1
ATOM 1053 N N . VAL A 1 137 ? 2.366 2.007 14.294 1.00 88.44 137 VAL A N 1
ATOM 1054 C CA . VAL A 1 137 ? 1.539 1.272 15.259 1.00 88.44 137 VAL A CA 1
ATOM 1055 C C . VAL A 1 137 ? 0.621 2.231 16.017 1.00 88.44 137 VAL A C 1
ATOM 1057 O O . VAL A 1 137 ? -0.579 1.967 16.112 1.00 88.44 137 VAL A O 1
ATOM 1060 N N . ALA A 1 138 ? 1.135 3.368 16.484 1.00 90.62 138 ALA A N 1
ATOM 1061 C CA . ALA A 1 138 ? 0.339 4.375 17.179 1.00 90.62 138 ALA A CA 1
ATOM 1062 C C . ALA A 1 138 ? -0.778 4.945 16.283 1.00 90.62 138 ALA A C 1
ATOM 1064 O O . ALA A 1 138 ? -1.947 4.987 16.680 1.00 90.62 138 ALA A O 1
ATOM 1065 N N . MET A 1 139 ? -0.453 5.318 15.041 1.00 89.56 139 MET A N 1
ATOM 1066 C CA . MET A 1 139 ? -1.420 5.848 14.075 1.00 89.56 139 MET A CA 1
ATOM 1067 C C . MET A 1 139 ? -2.507 4.828 13.720 1.00 89.56 139 MET A C 1
ATOM 1069 O O . MET A 1 139 ? -3.699 5.149 13.772 1.00 89.56 139 MET A O 1
ATOM 1073 N N . SER A 1 140 ? -2.124 3.591 13.388 1.00 87.25 140 SER A N 1
ATOM 1074 C CA . SER A 1 140 ? -3.086 2.526 13.072 1.00 87.25 140 SER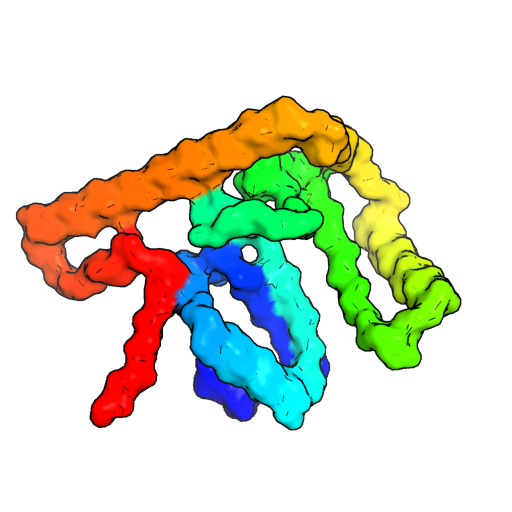 A CA 1
ATOM 1075 C C . SER A 1 140 ? -3.942 2.149 14.289 1.00 87.25 140 SER A C 1
ATOM 1077 O O . SER A 1 140 ? -5.144 1.904 14.147 1.00 87.25 140 SER A O 1
ATOM 1079 N N . GLY A 1 141 ? -3.365 2.177 15.494 1.00 88.25 141 GLY A N 1
ATOM 1080 C CA . GLY A 1 141 ? -4.072 1.999 16.760 1.00 88.25 141 GLY A CA 1
ATOM 1081 C C . GLY A 1 141 ? -5.157 3.052 16.973 1.00 88.25 141 GLY A C 1
ATOM 1082 O O . GLY A 1 141 ? -6.305 2.705 17.256 1.00 88.25 141 GLY A O 1
ATOM 1083 N N . ARG A 1 142 ? -4.842 4.331 16.734 1.00 92.25 142 ARG A N 1
ATOM 1084 C CA . ARG A 1 142 ? -5.817 5.429 16.825 1.00 92.25 142 ARG A CA 1
ATOM 1085 C C . ARG A 1 142 ? -6.974 5.262 15.837 1.00 92.25 142 ARG A C 1
ATOM 1087 O O . ARG A 1 142 ? -8.125 5.471 16.210 1.00 92.25 142 ARG A O 1
ATOM 1094 N N . ILE A 1 143 ? -6.701 4.837 14.599 1.00 88.50 143 ILE A N 1
ATOM 1095 C CA . ILE A 1 143 ? -7.750 4.558 13.598 1.00 88.50 143 ILE A CA 1
ATOM 1096 C C . ILE A 1 143 ? -8.684 3.440 14.083 1.00 88.50 143 ILE A C 1
ATOM 1098 O O . ILE A 1 143 ? -9.905 3.563 13.971 1.00 88.50 143 ILE A O 1
ATOM 1102 N N . LYS A 1 144 ? -8.133 2.363 14.656 1.00 88.00 144 LYS A N 1
ATOM 1103 C CA . LYS A 1 144 ? -8.925 1.259 15.226 1.00 88.00 144 LYS A CA 1
ATOM 1104 C C . LYS A 1 144 ? -9.782 1.722 16.405 1.00 88.00 144 LYS A C 1
ATOM 1106 O O . LYS A 1 144 ? -10.953 1.355 16.475 1.00 88.00 144 LYS A O 1
ATOM 1111 N N . ALA A 1 145 ? -9.227 2.549 17.292 1.00 92.00 145 ALA A N 1
ATOM 1112 C CA . ALA A 1 145 ? -9.962 3.115 18.420 1.00 92.00 145 ALA A CA 1
ATOM 1113 C C . ALA A 1 145 ? -11.148 3.974 17.951 1.00 92.00 145 ALA A C 1
ATOM 1115 O O . ALA A 1 145 ? -12.260 3.802 18.439 1.00 92.00 145 ALA A O 1
ATOM 1116 N N . MET A 1 146 ? -10.949 4.824 16.940 1.00 93.62 146 MET A N 1
ATOM 1117 C CA . MET A 1 146 ? -12.027 5.646 16.374 1.00 93.62 146 MET A CA 1
ATOM 1118 C C . MET A 1 146 ? -13.112 4.815 15.685 1.00 93.62 146 MET A C 1
ATOM 1120 O O . MET A 1 146 ? -14.296 5.087 15.865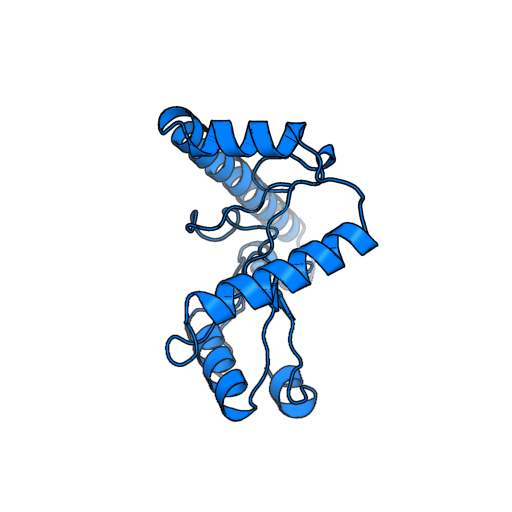 1.00 93.62 146 MET A O 1
ATOM 1124 N N . ARG A 1 147 ? -12.737 3.761 14.949 1.00 91.62 147 ARG A N 1
ATOM 1125 C CA . ARG A 1 147 ? -13.705 2.813 14.366 1.00 91.62 147 ARG A CA 1
ATOM 1126 C C . ARG A 1 147 ? -14.570 2.146 15.433 1.00 91.62 147 ARG A C 1
ATOM 1128 O O . ARG A 1 147 ? -15.767 1.971 15.222 1.00 91.62 147 ARG A O 1
ATOM 1135 N N . ARG A 1 148 ? -13.965 1.788 16.568 1.00 91.56 148 ARG A N 1
ATOM 1136 C CA . ARG A 1 148 ? -14.679 1.218 17.711 1.00 91.56 148 ARG A CA 1
ATOM 1137 C C . ARG A 1 148 ? -15.620 2.228 18.357 1.00 91.56 148 ARG A C 1
ATOM 1139 O O . ARG A 1 148 ? -16.790 1.909 18.507 1.00 91.56 148 ARG A O 1
ATOM 1146 N N . ALA A 1 149 ? -15.138 3.433 18.652 1.00 93.94 149 ALA A N 1
ATOM 1147 C CA . ALA A 1 149 ? -15.957 4.487 19.246 1.00 93.94 149 ALA A CA 1
ATOM 1148 C C . ALA A 1 149 ? -17.184 4.814 18.376 1.00 93.94 149 ALA A C 1
ATOM 1150 O O . ALA A 1 149 ? -18.299 4.8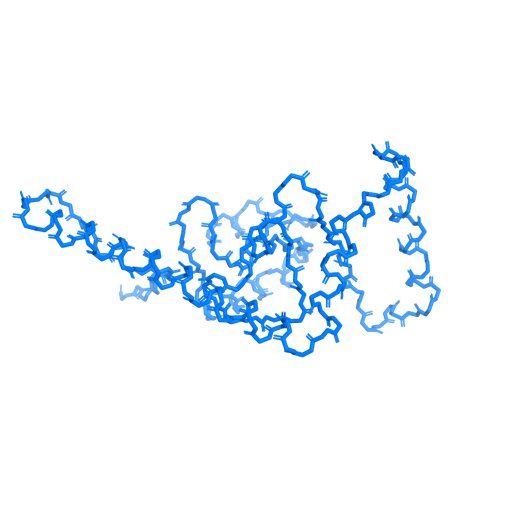95 18.879 1.00 93.94 149 ALA A O 1
ATOM 1151 N N . LEU A 1 150 ? -16.999 4.916 17.054 1.00 94.12 150 LEU A N 1
ATOM 1152 C CA . LEU A 1 150 ? -18.107 5.115 16.118 1.00 94.12 150 LEU A CA 1
ATOM 1153 C C . LEU A 1 150 ? -19.110 3.954 16.160 1.00 94.12 150 LEU A C 1
ATOM 1155 O O . LEU A 1 150 ? -20.315 4.184 16.191 1.00 94.12 150 LEU A O 1
ATOM 1159 N N . TYR A 1 151 ? -18.628 2.709 16.150 1.00 92.88 151 TYR A N 1
ATOM 1160 C CA . TYR A 1 151 ? -19.493 1.532 16.240 1.00 92.88 151 TYR A CA 1
ATOM 1161 C C . TYR A 1 151 ? -20.312 1.521 17.537 1.00 92.88 151 TYR A C 1
ATOM 1163 O O . TYR A 1 151 ? -21.525 1.330 17.491 1.00 92.88 151 TYR A O 1
ATOM 1171 N N . GLU A 1 152 ? -19.660 1.739 18.678 1.00 93.69 152 GLU A N 1
ATOM 1172 C CA . GLU A 1 152 ? -20.304 1.755 19.993 1.00 93.69 152 GLU A CA 1
ATOM 1173 C C . GLU A 1 152 ? -21.387 2.834 20.065 1.00 93.69 152 GLU A C 1
ATOM 1175 O O . GLU A 1 152 ? -22.497 2.554 20.516 1.00 93.69 152 GLU A O 1
ATOM 1180 N N . GLU A 1 153 ? -21.114 4.025 19.531 1.00 95.69 153 GLU A N 1
ATOM 1181 C CA . GLU A 1 153 ? -22.079 5.123 19.516 1.00 95.69 153 GLU A CA 1
ATOM 1182 C C . GLU A 1 153 ? -23.282 4.838 18.604 1.00 95.69 153 GLU A C 1
ATOM 1184 O O . GLU A 1 153 ? -24.429 5.070 18.989 1.00 95.69 153 GLU A O 1
ATOM 1189 N N . LEU A 1 154 ? -23.057 4.248 17.425 1.00 94.94 154 LEU A N 1
ATOM 1190 C CA . LEU A 1 154 ? -24.143 3.839 16.526 1.00 94.94 154 LEU A CA 1
ATOM 1191 C C . LEU A 1 154 ? -25.055 2.788 17.167 1.00 94.94 154 LEU A C 1
ATOM 1193 O O . LEU A 1 154 ? -26.279 2.859 17.005 1.00 94.94 154 LEU A O 1
ATOM 1197 N N . MET A 1 155 ? -24.469 1.842 17.908 1.00 93.44 155 MET A N 1
ATOM 1198 C CA . MET A 1 155 ? -25.210 0.829 18.660 1.00 93.44 155 MET A CA 1
ATOM 1199 C C . MET A 1 155 ? -25.969 1.444 19.838 1.00 93.44 155 MET A C 1
ATOM 1201 O O . MET A 1 155 ? -27.136 1.111 20.039 1.00 93.44 155 MET A O 1
ATOM 1205 N N . ARG A 1 156 ? -25.350 2.376 20.574 1.00 95.88 156 ARG A N 1
ATOM 1206 C CA . ARG A 1 156 ? -25.977 3.109 21.685 1.00 95.88 156 ARG A CA 1
ATOM 1207 C C . ARG A 1 156 ? -27.211 3.889 21.230 1.00 95.88 156 ARG A C 1
ATOM 1209 O O . ARG A 1 156 ? -28.212 3.914 21.938 1.00 95.88 156 ARG A O 1
ATOM 1216 N N . LEU A 1 157 ? -27.150 4.498 20.046 1.00 96.50 157 LEU A N 1
ATOM 1217 C CA . LEU A 1 157 ? -28.259 5.242 19.440 1.00 96.50 157 LEU A CA 1
ATOM 1218 C C . LEU A 1 157 ? -29.342 4.345 18.812 1.00 96.50 157 LEU A C 1
ATOM 1220 O O . LEU A 1 157 ? -30.347 4.860 18.327 1.00 96.50 157 LEU A O 1
ATOM 1224 N N . GLY A 1 158 ? -29.161 3.020 18.790 1.00 94.50 158 GLY A N 1
ATOM 1225 C CA . GLY A 1 158 ? -30.111 2.101 18.156 1.00 94.50 158 GLY A CA 1
ATOM 1226 C C . GLY A 1 158 ? -30.212 2.290 16.639 1.00 94.50 158 GLY A C 1
ATOM 1227 O O . GLY A 1 158 ? -31.269 2.063 16.045 1.00 94.50 158 GLY A O 1
ATOM 1228 N N . THR A 1 159 ? -29.126 2.735 15.998 1.00 94.69 159 THR A N 1
ATOM 1229 C CA . THR A 1 159 ? -29.121 3.049 14.564 1.00 94.69 159 THR A CA 1
ATOM 1230 C C . THR A 1 159 ? -29.375 1.783 13.747 1.00 94.69 159 THR A C 1
ATOM 1232 O O . THR A 1 159 ? -28.617 0.816 13.833 1.00 94.69 159 THR A O 1
ATOM 1235 N N . ARG A 1 160 ? -30.423 1.783 12.915 1.00 91.81 160 A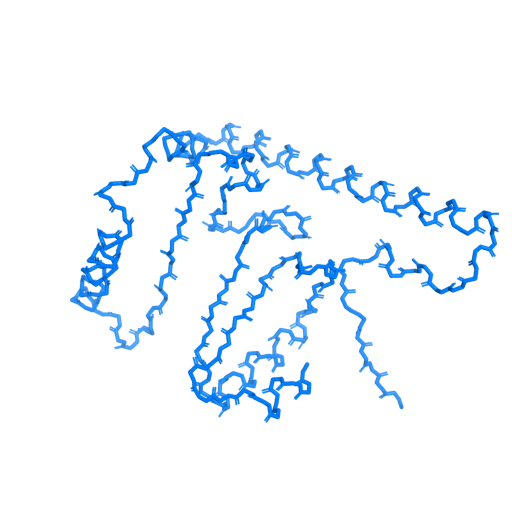RG A N 1
ATOM 1236 C CA . ARG A 1 160 ? -30.791 0.628 12.076 1.00 91.81 160 ARG A CA 1
ATOM 1237 C C . ARG A 1 160 ? -29.644 0.227 11.135 1.00 91.81 160 ARG A C 1
ATOM 1239 O O . ARG A 1 160 ? -29.050 1.089 10.498 1.00 91.81 160 ARG A O 1
ATOM 1246 N N . GLY A 1 161 ? -29.387 -1.077 11.001 1.00 85.56 161 GLY A N 1
ATOM 1247 C CA . GLY A 1 161 ? -28.378 -1.637 10.089 1.00 85.56 161 GLY A CA 1
ATOM 1248 C C . GLY A 1 161 ? -27.337 -2.519 10.787 1.00 85.56 161 GLY A C 1
ATOM 1249 O O . GLY A 1 161 ? -27.307 -2.620 12.010 1.00 85.56 161 GLY A O 1
ATOM 1250 N N . SER A 1 162 ? -26.482 -3.188 10.003 1.00 84.31 162 SER A N 1
ATOM 1251 C CA . SER A 1 162 ? -25.344 -3.951 10.537 1.00 84.31 162 SER A CA 1
ATOM 1252 C C . SER A 1 162 ? -24.071 -3.113 10.478 1.00 84.31 162 SER A C 1
ATOM 1254 O O . SER A 1 162 ? -23.527 -2.880 9.403 1.00 84.31 162 SER A O 1
ATOM 1256 N N . TRP A 1 163 ? -23.567 -2.708 11.643 1.00 85.75 163 TRP A N 1
ATOM 1257 C CA . TRP A 1 163 ? -22.368 -1.865 11.765 1.00 85.75 163 TRP A CA 1
ATOM 1258 C C . TRP A 1 163 ? -21.090 -2.656 12.065 1.00 85.75 163 TRP A C 1
ATOM 1260 O O . TRP A 1 163 ? -20.002 -2.096 12.155 1.00 85.75 163 TRP A O 1
ATOM 1270 N N . SER A 1 164 ? -21.201 -3.980 12.195 1.00 80.25 164 SER A N 1
ATOM 1271 C CA . SER A 1 164 ? -20.086 -4.876 12.541 1.00 80.25 164 SER A CA 1
ATOM 1272 C C . SER A 1 164 ? -18.927 -4.848 11.531 1.00 80.25 164 SER A C 1
ATOM 1274 O O . SER A 1 164 ? -17.792 -5.167 11.877 1.00 80.25 164 SER A O 1
ATOM 1276 N N . THR A 1 165 ? -19.180 -4.435 10.286 1.00 75.69 165 THR A N 1
ATOM 1277 C CA . THR A 1 165 ? -18.145 -4.214 9.261 1.00 75.69 165 THR A CA 1
ATOM 1278 C C . THR A 1 165 ? -17.195 -3.070 9.609 1.00 75.69 165 THR A C 1
ATOM 1280 O O . THR A 1 165 ? -16.033 -3.127 9.225 1.00 75.69 165 THR A O 1
ATOM 1283 N N . SER A 1 166 ? -17.626 -2.078 10.392 1.00 70.56 166 SER A N 1
ATOM 1284 C CA . SER A 1 166 ? -16.785 -0.948 10.808 1.00 70.56 166 SER A CA 1
ATOM 1285 C C . SER A 1 166 ? -15.594 -1.376 11.674 1.00 70.56 166 SER A C 1
ATOM 1287 O O . SER A 1 166 ? -14.566 -0.696 11.676 1.00 70.56 166 SER A O 1
ATOM 1289 N N . LEU A 1 167 ? -15.712 -2.519 12.364 1.00 74.75 167 LEU A N 1
ATOM 1290 C CA . LEU A 1 167 ? -14.708 -3.068 13.280 1.00 74.75 167 LEU A CA 1
ATOM 1291 C C . LEU A 1 167 ? -13.646 -3.947 12.599 1.00 74.75 167 LEU A C 1
ATOM 1293 O O . LEU A 1 167 ? -12.593 -4.180 13.190 1.00 74.75 167 LEU A O 1
ATOM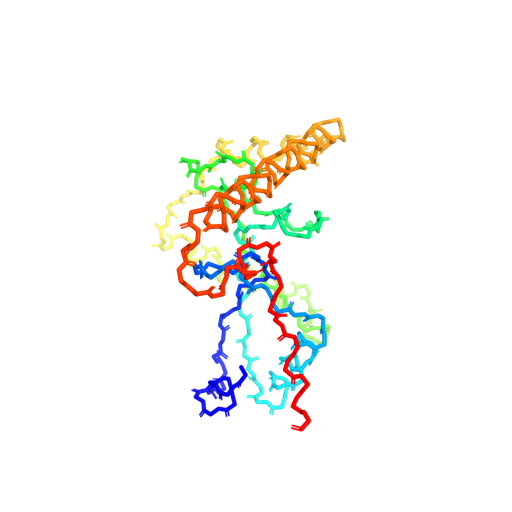 1297 N N . SER A 1 168 ? -13.903 -4.445 11.385 1.00 71.94 168 SER A N 1
ATOM 1298 C CA . SER A 1 168 ? -13.008 -5.370 10.680 1.00 71.94 168 SER A CA 1
ATOM 1299 C C . SER A 1 168 ? -12.426 -4.730 9.426 1.00 71.94 168 SER A C 1
ATOM 1301 O O . SER A 1 168 ? -13.153 -4.171 8.612 1.00 71.94 168 SER A O 1
ATOM 1303 N N . SER A 1 169 ? -11.115 -4.879 9.234 1.00 65.69 169 SER A N 1
ATOM 1304 C CA . SER A 1 169 ? -10.431 -4.538 7.982 1.00 65.69 169 SER A CA 1
ATOM 1305 C C . SER A 1 169 ? -10.290 -5.732 7.031 1.00 65.69 169 SER A C 1
ATOM 1307 O O . SER A 1 169 ? -9.598 -5.625 6.025 1.00 65.69 169 SER A O 1
ATOM 1309 N N . ARG A 1 170 ? -10.896 -6.886 7.343 1.00 65.38 170 ARG A N 1
ATOM 1310 C CA . ARG A 1 170 ? -10.905 -8.073 6.474 1.00 65.38 170 ARG A CA 1
ATOM 1311 C C . ARG A 1 170 ? -12.287 -8.318 5.897 1.00 65.38 170 ARG A C 1
ATOM 1313 O O . ARG A 1 170 ? -13.288 -8.262 6.620 1.00 65.38 170 ARG A O 1
ATOM 1320 N N . ALA A 1 171 ? -12.318 -8.646 4.611 1.00 60.28 171 ALA A N 1
ATOM 1321 C CA . ALA A 1 171 ? -13.495 -9.191 3.962 1.00 60.28 171 ALA A CA 1
ATOM 1322 C C . ALA A 1 171 ? -13.912 -10.498 4.658 1.00 60.28 171 ALA A C 1
ATOM 1324 O O . ALA A 1 171 ? -13.074 -11.312 5.046 1.00 60.28 171 ALA A O 1
ATOM 1325 N N . ARG A 1 172 ? -15.221 -10.704 4.836 1.00 58.31 172 ARG A N 1
ATOM 1326 C CA . ARG A 1 172 ? -15.742 -11.951 5.415 1.00 58.31 172 ARG A CA 1
ATOM 1327 C C . ARG A 1 172 ? -15.557 -13.092 4.418 1.00 58.31 172 ARG A C 1
ATOM 1329 O O . ARG A 1 172 ? -15.850 -12.918 3.229 1.00 58.31 172 ARG A O 1
ATOM 1336 N N . SER A 1 173 ? -15.127 -14.259 4.897 1.00 45.91 173 SER A N 1
ATOM 1337 C CA . SER A 1 173 ? -15.195 -15.483 4.105 1.00 45.91 173 SER A CA 1
ATOM 1338 C C . SER A 1 173 ? -16.667 -15.782 3.815 1.00 45.91 173 SER A C 1
ATOM 1340 O O . SER A 1 173 ? -17.483 -15.948 4.717 1.00 45.91 173 SER A O 1
ATOM 1342 N N . HIS A 1 174 ? -17.035 -15.801 2.537 1.00 44.69 174 HIS A N 1
ATOM 1343 C CA . HIS A 1 174 ? -18.309 -16.376 2.125 1.00 44.69 174 HIS A CA 1
ATOM 1344 C C . HIS A 1 174 ? -18.114 -17.889 2.039 1.00 44.69 174 HIS A C 1
ATOM 1346 O O . HIS A 1 174 ? -17.924 -18.431 0.954 1.00 44.69 174 HIS A O 1
ATOM 1352 N N . THR A 1 175 ? -18.132 -18.581 3.176 1.00 33.09 175 THR A N 1
ATOM 1353 C CA . THR A 1 175 ? -18.488 -20.002 3.171 1.00 33.09 175 THR A CA 1
ATOM 1354 C C . THR A 1 175 ? -19.995 -20.053 2.952 1.00 33.09 175 THR A C 1
ATOM 1356 O O . THR A 1 175 ? -20.770 -19.898 3.893 1.00 33.09 175 THR A O 1
ATOM 1359 N N . ARG A 1 176 ? -20.414 -20.145 1.685 1.00 33.06 176 ARG A N 1
ATOM 1360 C CA . ARG A 1 176 ? -21.789 -20.526 1.356 1.00 33.06 176 ARG A CA 1
ATOM 1361 C C . ARG A 1 176 ? -21.973 -21.969 1.835 1.00 33.06 176 ARG A C 1
ATOM 1363 O O . ARG A 1 176 ? -21.290 -22.850 1.318 1.00 33.06 176 ARG A O 1
ATOM 1370 N N . GLY A 1 177 ? -22.804 -22.157 2.858 1.00 31.00 177 GLY A N 1
ATOM 1371 C CA . GLY A 1 177 ? -23.566 -23.395 3.023 1.00 31.00 177 GLY A CA 1
ATOM 1372 C C . GLY A 1 177 ? -24.721 -23.417 2.035 1.00 31.00 177 GLY A C 1
ATOM 1373 O O . GLY A 1 177 ? -25.115 -22.311 1.586 1.00 31.00 177 GLY A O 1
#

pLDDT: mean 83.19, std 11.99, range [31.0, 96.5]

Radius of gyration: 19.97 Å; chains: 1; bounding box: 52×40×42 Å

Organism: NCBI:txid1576542